Protein AF-A0AAF0TRK1-F1 (afdb_monomer_lite)

InterPro domains:
  IPR015216 SANT associated [PF09133] (110-160)
  IPR053090 Centromere-associated KNL-2 homolog [PTHR35311] (108-159)

Foldseek 3Di:
DVPPPPDPDDDQWDADPNDIDRDPVVVVVVVCVVVVVVPDDPDPDDPPPPPPPPPDDDPVVVVVVVDDDDPVRVVVVLVVDDQPDDDDVVRDTSVVVVVVVVPPVDDDDDDDDDPFADFPDDPDPAWTAHPVGDIGGNDDQDPQVVCVVVPHDPVVSVVD

Organism: Solanum verrucosum (NCBI:txid315347)

Radius of gyration: 29.16 Å; chains: 1; bounding box: 56×62×66 Å

pLDDT: mean 71.81, std 15.65, range [33.78, 93.31]

Sequence (160 aa):
MANSHRRSNCIDKLRIRDVLIEDKGLIKEGILDYYQKLFQEEKTWRPTTVFEGLSTISAIEKEELELPFNEQEVSEALKSYAPNKAQGPDGFTMAFLPFSTKDCYSMRPDGRVFHSTTIAKRRDTTTLVTVDGITILLSGFINRCRTLQNGFSSEVLKFF

Structure (mmCIF, N/CA/C/O backbone):
data_AF-A0AAF0TRK1-F1
#
_entry.id   AF-A0AAF0TRK1-F1
#
loop_
_atom_site.group_PDB
_atom_site.id
_atom_site.type_symbol
_atom_site.label_atom_id
_atom_site.label_alt_id
_atom_site.label_comp_id
_atom_site.label_asym_id
_atom_site.label_entity_id
_atom_site.label_seq_id
_atom_site.pdbx_PDB_ins_code
_atom_site.Cartn_x
_atom_site.Cartn_y
_atom_site.Cartn_z
_atom_site.occupancy
_atom_site.B_iso_or_equiv
_atom_site.auth_seq_id
_atom_site.auth_comp_id
_atom_site.auth_asym_id
_atom_site.auth_atom_id
_atom_site.pdbx_PDB_model_num
ATOM 1 N N . MET A 1 1 ? 11.569 -23.074 5.904 1.00 41.28 1 MET A N 1
ATOM 2 C CA . MET A 1 1 ? 11.838 -21.654 5.576 1.00 41.28 1 MET A CA 1
ATOM 3 C C . MET A 1 1 ? 10.928 -21.245 4.430 1.00 41.28 1 MET A C 1
ATOM 5 O O . MET A 1 1 ? 11.200 -21.609 3.297 1.00 41.28 1 MET A O 1
ATOM 9 N N . ALA A 1 2 ? 9.838 -20.533 4.718 1.00 33.78 2 ALA A N 1
ATOM 10 C CA . ALA A 1 2 ? 8.812 -20.192 3.723 1.00 33.78 2 ALA A CA 1
ATOM 11 C C . ALA A 1 2 ? 9.229 -19.088 2.723 1.00 33.78 2 ALA A C 1
ATOM 13 O O . ALA A 1 2 ? 8.485 -18.794 1.799 1.00 33.78 2 ALA A O 1
ATOM 14 N N . ASN A 1 3 ? 10.416 -18.487 2.880 1.00 43.97 3 ASN A N 1
ATOM 15 C CA . ASN A 1 3 ? 10.859 -17.335 2.081 1.00 43.97 3 ASN A CA 1
ATOM 16 C C . ASN A 1 3 ? 12.200 -17.566 1.348 1.00 43.97 3 ASN A C 1
ATOM 18 O O . ASN A 1 3 ? 12.854 -16.614 0.940 1.00 43.97 3 ASN A O 1
ATOM 22 N N . SER A 1 4 ? 12.648 -18.823 1.205 1.00 44.62 4 SER A N 1
ATOM 23 C CA . SER A 1 4 ? 13.936 -19.138 0.552 1.00 44.62 4 SER A CA 1
ATOM 24 C C . SER A 1 4 ? 13.861 -19.151 -0.979 1.00 44.62 4 SER A C 1
ATOM 26 O O . SER A 1 4 ? 14.892 -19.103 -1.639 1.00 44.62 4 SER A O 1
ATOM 28 N N . HIS A 1 5 ? 12.655 -19.220 -1.545 1.00 52.56 5 HIS A N 1
ATOM 29 C CA . HIS A 1 5 ? 12.420 -19.305 -2.987 1.00 52.56 5 HIS A CA 1
ATOM 30 C C . HIS A 1 5 ? 11.923 -17.966 -3.546 1.00 52.56 5 HIS A C 1
ATOM 32 O O . HIS A 1 5 ? 10.925 -17.891 -4.260 1.00 52.56 5 HIS A O 1
ATOM 38 N N . ARG A 1 6 ? 12.607 -16.868 -3.208 1.00 60.38 6 ARG A N 1
ATOM 39 C CA . ARG A 1 6 ? 12.337 -15.589 -3.870 1.00 60.38 6 ARG A CA 1
ATOM 40 C C . ARG A 1 6 ? 12.841 -15.679 -5.306 1.00 60.38 6 ARG A C 1
ATOM 42 O O . ARG A 1 6 ? 14.044 -15.702 -5.546 1.00 60.38 6 ARG A O 1
ATOM 49 N N . ARG A 1 7 ? 11.912 -15.764 -6.261 1.00 63.84 7 ARG A N 1
ATOM 50 C CA . ARG A 1 7 ? 12.214 -15.578 -7.683 1.00 63.84 7 ARG A CA 1
ATOM 51 C C . ARG A 1 7 ? 12.735 -14.151 -7.849 1.00 63.84 7 ARG A C 1
ATOM 53 O O . ARG A 1 7 ? 11.989 -13.194 -7.659 1.00 63.84 7 ARG A O 1
ATOM 60 N N . SER A 1 8 ? 14.029 -14.016 -8.125 1.00 62.34 8 SER A N 1
ATOM 61 C CA . SER A 1 8 ? 14.611 -12.746 -8.546 1.00 62.34 8 SER A CA 1
ATOM 62 C C . SER A 1 8 ? 14.161 -12.504 -9.981 1.00 62.34 8 SER A C 1
ATOM 64 O O . SER A 1 8 ? 14.659 -13.154 -10.895 1.00 62.34 8 SER A O 1
ATOM 66 N N . ASN A 1 9 ? 13.189 -11.616 -10.177 1.00 68.69 9 ASN A N 1
ATOM 67 C CA . ASN A 1 9 ? 12.750 -11.232 -11.512 1.00 68.69 9 ASN A CA 1
ATOM 68 C C . ASN A 1 9 ? 13.724 -10.173 -12.042 1.00 68.69 9 ASN A C 1
ATOM 70 O O . ASN A 1 9 ? 13.636 -9.006 -11.663 1.00 68.69 9 ASN A O 1
ATOM 74 N N . CYS A 1 10 ? 14.679 -10.588 -12.875 1.00 72.25 10 CYS A N 1
ATOM 75 C CA . CYS A 1 10 ? 15.508 -9.685 -13.668 1.00 72.25 10 CYS A CA 1
ATOM 76 C C . CYS A 1 10 ? 14.968 -9.610 -15.099 1.00 72.25 10 CYS A C 1
ATOM 78 O O . CYS A 1 10 ? 14.538 -10.611 -15.670 1.00 72.25 10 CYS A O 1
ATOM 80 N N . ILE A 1 11 ? 14.958 -8.403 -15.662 1.00 81.44 11 ILE A N 1
ATOM 81 C CA . ILE A 1 11 ? 14.630 -8.174 -17.069 1.00 81.44 11 ILE A CA 1
ATOM 82 C C . ILE A 1 11 ? 15.962 -8.001 -17.788 1.00 81.44 11 ILE A C 1
ATOM 84 O O . ILE A 1 11 ? 16.595 -6.954 -17.666 1.00 81.44 11 ILE A O 1
ATOM 88 N N . ASP A 1 12 ? 16.400 -9.045 -18.487 1.00 81.50 12 ASP A N 1
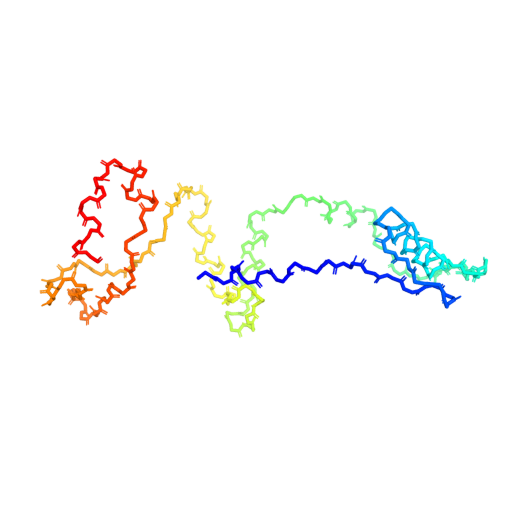ATOM 89 C CA . ASP A 1 12 ? 17.696 -9.039 -19.176 1.00 81.50 12 ASP A CA 1
ATOM 90 C C . ASP A 1 12 ? 17.620 -8.370 -20.551 1.00 81.50 12 ASP A C 1
ATOM 92 O O . ASP A 1 12 ? 18.606 -7.813 -21.022 1.00 81.50 12 ASP A O 1
ATOM 96 N N . LYS A 1 13 ? 16.449 -8.419 -21.200 1.00 86.31 13 LYS A N 1
ATOM 97 C CA . LYS A 1 13 ? 16.210 -7.813 -22.513 1.00 86.31 13 LYS A CA 1
ATOM 98 C C . LYS A 1 13 ? 14.810 -7.220 -22.576 1.00 86.31 13 LYS A C 1
ATOM 100 O O . LYS A 1 13 ? 13.857 -7.826 -22.084 1.00 86.31 13 LYS A O 1
ATOM 105 N N . LEU A 1 14 ? 14.677 -6.066 -23.217 1.00 86.81 14 LEU A N 1
ATOM 106 C CA . LEU A 1 14 ? 13.408 -5.376 -23.422 1.00 86.81 14 LEU A CA 1
ATOM 107 C C . LEU A 1 14 ? 13.257 -5.014 -24.899 1.00 86.81 14 LEU A C 1
ATOM 109 O O . LEU A 1 14 ? 14.175 -4.469 -25.503 1.00 86.81 14 LEU A O 1
ATOM 113 N N . ARG A 1 15 ? 12.099 -5.309 -25.493 1.00 87.38 15 ARG A N 1
ATOM 114 C CA . ARG A 1 15 ? 11.800 -4.938 -26.881 1.00 87.38 15 ARG A CA 1
ATOM 115 C C . ARG A 1 15 ? 10.925 -3.689 -26.905 1.00 87.38 15 ARG A C 1
ATOM 117 O O . ARG A 1 15 ? 9.812 -3.722 -26.387 1.00 87.38 15 ARG A O 1
ATOM 124 N N . ILE A 1 16 ? 11.398 -2.623 -27.545 1.00 83.31 16 ILE A N 1
ATOM 125 C CA . ILE A 1 16 ? 10.661 -1.364 -27.723 1.00 83.31 16 ILE A CA 1
ATOM 126 C C . ILE A 1 16 ? 10.576 -1.070 -29.223 1.00 83.31 16 ILE A C 1
ATOM 128 O O . ILE A 1 16 ? 11.608 -0.912 -29.865 1.00 83.31 16 ILE A O 1
ATOM 132 N N . ARG A 1 17 ? 9.356 -1.002 -29.785 1.00 76.88 17 ARG A N 1
ATOM 133 C CA . ARG A 1 17 ? 9.093 -0.644 -31.203 1.00 76.88 17 ARG A CA 1
ATOM 134 C C . ARG A 1 17 ? 10.039 -1.349 -32.196 1.00 76.88 17 ARG A C 1
ATOM 136 O O . ARG A 1 17 ? 10.666 -0.707 -33.027 1.00 76.88 17 ARG A O 1
ATOM 143 N N . ASP A 1 18 ? 10.164 -2.668 -32.042 1.00 81.62 18 ASP A N 1
ATOM 144 C CA . ASP A 1 18 ? 10.994 -3.576 -32.858 1.00 81.62 18 ASP A CA 1
ATOM 145 C C . ASP A 1 18 ? 12.510 -3.561 -32.635 1.00 81.62 18 ASP A C 1
ATOM 147 O O . ASP A 1 18 ? 13.214 -4.388 -33.212 1.00 81.62 18 ASP A O 1
ATOM 151 N N . VAL A 1 19 ? 13.011 -2.743 -31.710 1.00 86.50 19 VAL A N 1
ATOM 152 C CA . VAL A 1 19 ? 14.417 -2.769 -31.289 1.00 86.50 19 VAL A CA 1
ATOM 153 C C . VAL A 1 19 ? 14.561 -3.579 -30.002 1.00 86.50 19 VAL A C 1
ATOM 155 O O . VAL A 1 19 ? 13.818 -3.373 -29.039 1.00 86.50 19 VAL A O 1
ATOM 158 N N . LEU A 1 20 ? 15.513 -4.516 -29.984 1.00 88.38 20 LEU A N 1
ATOM 159 C CA . LEU A 1 20 ? 15.879 -5.282 -28.794 1.00 88.38 20 LEU A CA 1
ATOM 160 C C . LEU A 1 20 ? 16.966 -4.534 -28.019 1.00 88.38 20 LEU A C 1
ATOM 162 O O . LEU A 1 20 ? 18.042 -4.271 -28.550 1.00 88.38 20 LEU A O 1
ATOM 166 N N . ILE A 1 21 ? 16.678 -4.209 -26.765 1.00 88.06 21 ILE A N 1
ATOM 167 C CA . ILE A 1 21 ? 17.572 -3.490 -25.864 1.00 88.06 21 ILE A CA 1
ATOM 168 C C . ILE A 1 21 ? 18.045 -4.463 -24.788 1.00 88.06 21 ILE A C 1
ATOM 170 O O . ILE A 1 21 ? 17.230 -5.073 -24.096 1.00 88.06 21 ILE A O 1
ATOM 174 N N . GLU A 1 22 ? 19.361 -4.596 -24.650 1.00 88.56 22 GLU A N 1
ATOM 175 C CA . GLU A 1 22 ? 20.012 -5.431 -23.626 1.00 88.56 22 GLU A CA 1
ATOM 176 C C . GLU A 1 22 ? 20.730 -4.583 -22.562 1.00 88.56 22 GLU A C 1
ATOM 178 O O . GLU A 1 22 ? 21.090 -5.074 -21.493 1.00 88.56 22 GLU A O 1
ATOM 183 N N . ASP A 1 23 ? 20.925 -3.288 -22.833 1.00 88.12 23 ASP A N 1
ATOM 184 C CA . ASP A 1 23 ? 21.539 -2.366 -21.885 1.00 88.12 23 ASP A CA 1
ATOM 185 C C . ASP A 1 23 ? 20.592 -2.070 -20.714 1.00 88.12 23 ASP A C 1
ATOM 187 O O . ASP A 1 23 ? 19.472 -1.586 -20.892 1.00 88.12 23 ASP A O 1
ATOM 191 N N . LYS A 1 24 ? 21.056 -2.333 -19.488 1.00 86.69 24 LYS A N 1
ATOM 192 C CA . LYS A 1 24 ? 20.248 -2.180 -18.268 1.00 86.69 24 LYS A CA 1
ATOM 193 C C . LYS A 1 24 ? 19.829 -0.733 -17.997 1.00 86.69 24 LYS A C 1
ATOM 195 O O . LYS A 1 24 ? 18.775 -0.522 -17.395 1.00 86.69 24 LYS A O 1
ATOM 200 N N . GLY A 1 25 ? 20.636 0.247 -18.407 1.00 87.75 25 GLY A N 1
ATOM 201 C CA . GLY A 1 25 ? 20.311 1.667 -18.280 1.00 87.75 25 GLY A CA 1
ATOM 202 C C . GLY A 1 25 ? 19.138 2.038 -19.180 1.00 87.75 25 GLY A C 1
ATOM 203 O O . GLY A 1 25 ? 18.138 2.569 -18.697 1.00 87.75 25 GLY A O 1
ATOM 204 N N . LEU A 1 26 ? 19.214 1.641 -20.449 1.00 87.31 26 LEU A N 1
ATOM 205 C CA . LEU A 1 26 ? 18.156 1.866 -21.436 1.00 87.31 26 LEU A CA 1
ATOM 206 C C . LEU A 1 26 ? 16.876 1.073 -21.126 1.00 87.31 26 LEU A C 1
ATOM 208 O O . LEU A 1 26 ? 15.777 1.585 -21.328 1.00 87.31 26 LEU A O 1
ATOM 212 N N . ILE A 1 27 ? 16.985 -0.147 -20.582 1.00 88.62 27 ILE A N 1
ATOM 213 C CA . ILE A 1 27 ? 15.824 -0.920 -20.098 1.00 88.62 27 ILE A CA 1
ATOM 214 C C . ILE A 1 27 ? 15.100 -0.146 -18.992 1.00 88.62 27 ILE A C 1
ATOM 216 O O . ILE A 1 27 ? 13.876 -0.019 -19.023 1.00 88.62 27 ILE A O 1
ATOM 220 N N . LYS A 1 28 ? 15.845 0.391 -18.018 1.00 90.25 28 LYS A N 1
ATOM 221 C CA . LYS A 1 28 ? 15.266 1.179 -16.925 1.00 90.25 28 LYS A CA 1
ATOM 222 C C . LYS A 1 28 ? 14.577 2.435 -17.456 1.00 90.25 28 LYS A C 1
ATOM 224 O O . LYS A 1 28 ? 13.456 2.718 -17.042 1.00 90.25 28 LYS A O 1
ATOM 229 N N . GLU A 1 29 ? 15.234 3.169 -18.348 1.00 91.81 29 GLU A N 1
ATOM 230 C CA . GLU A 1 29 ? 14.687 4.389 -18.946 1.00 91.81 29 GLU A CA 1
ATOM 231 C C . GLU A 1 29 ? 13.415 4.105 -19.752 1.00 91.81 29 GLU A C 1
ATOM 233 O O . GLU A 1 29 ? 12.397 4.751 -19.525 1.00 91.81 29 GLU A O 1
ATOM 238 N N . GLY A 1 30 ? 13.422 3.073 -20.600 1.00 88.94 30 GLY A N 1
ATOM 239 C CA . GLY A 1 30 ? 12.253 2.689 -21.391 1.00 88.94 30 GLY A CA 1
ATOM 240 C C . GLY A 1 30 ? 11.060 2.237 -20.544 1.00 88.94 30 GLY A C 1
ATOM 241 O O . GLY A 1 30 ? 9.918 2.562 -20.863 1.00 88.94 30 GLY A O 1
ATOM 242 N N . ILE A 1 31 ? 11.307 1.525 -19.437 1.00 90.81 31 ILE A N 1
ATOM 243 C CA . ILE A 1 31 ? 10.254 1.163 -18.474 1.00 90.81 31 ILE A CA 1
ATOM 244 C C . ILE A 1 31 ? 9.689 2.420 -17.808 1.00 90.81 31 ILE A C 1
ATOM 246 O O . ILE A 1 31 ? 8.471 2.561 -17.701 1.00 90.81 31 ILE A O 1
ATOM 250 N N . LEU A 1 32 ? 10.560 3.325 -17.356 1.00 92.69 32 LEU A N 1
ATOM 251 C CA . LEU A 1 32 ? 10.138 4.556 -16.693 1.00 92.69 32 LEU A CA 1
ATOM 252 C C . LEU A 1 32 ? 9.312 5.439 -17.625 1.00 92.69 32 LEU A C 1
ATOM 254 O O . LEU A 1 32 ? 8.222 5.829 -17.228 1.00 92.69 32 LEU A O 1
ATOM 258 N N . ASP A 1 33 ? 9.778 5.693 -18.846 1.00 92.12 33 ASP A N 1
ATOM 259 C CA . ASP A 1 33 ? 9.056 6.491 -19.842 1.00 92.12 33 ASP A CA 1
ATOM 260 C C . ASP A 1 33 ? 7.671 5.897 -20.143 1.00 92.12 33 ASP A C 1
ATOM 262 O O . ASP A 1 33 ? 6.655 6.593 -20.082 1.00 92.12 33 ASP A O 1
ATOM 266 N N . TYR A 1 34 ? 7.602 4.578 -20.363 1.00 90.50 34 TYR A N 1
ATOM 267 C CA . TYR A 1 34 ? 6.339 3.894 -20.631 1.00 90.50 34 TYR A CA 1
ATOM 268 C C . TYR A 1 34 ? 5.333 4.060 -19.489 1.00 90.50 34 TYR A C 1
ATOM 270 O O . TYR A 1 34 ? 4.190 4.454 -19.724 1.00 90.50 34 TYR A O 1
ATOM 278 N N . TYR A 1 35 ? 5.743 3.772 -18.250 1.00 92.50 35 TYR A N 1
ATOM 279 C CA . TYR A 1 35 ? 4.838 3.866 -17.105 1.00 92.50 35 TYR A CA 1
ATOM 280 C C . TYR A 1 35 ? 4.527 5.311 -16.725 1.00 92.50 35 TYR A C 1
ATOM 282 O O . TYR A 1 35 ? 3.399 5.593 -16.332 1.00 92.50 35 TYR A O 1
ATOM 290 N N . GLN A 1 36 ? 5.475 6.236 -16.881 1.00 93.31 36 GLN A N 1
ATOM 291 C CA . GLN A 1 36 ? 5.206 7.662 -16.719 1.00 93.31 36 GLN A CA 1
ATOM 292 C C . GLN A 1 36 ? 4.118 8.104 -17.684 1.00 93.31 36 GLN A C 1
ATOM 294 O O . GLN A 1 36 ? 3.148 8.707 -17.246 1.00 93.31 36 GLN A O 1
ATOM 299 N N . LYS A 1 37 ? 4.214 7.739 -18.963 1.00 90.25 37 LYS A N 1
ATOM 300 C CA . LYS A 1 37 ? 3.173 8.047 -19.940 1.00 90.25 37 LYS A CA 1
ATOM 301 C C . LYS A 1 37 ? 1.846 7.344 -19.633 1.00 90.25 37 LYS A C 1
ATOM 303 O O . LYS A 1 37 ? 0.795 7.944 -19.812 1.00 90.25 37 LYS A O 1
ATOM 308 N N . LEU A 1 38 ? 1.882 6.091 -19.177 1.00 91.25 38 LEU A N 1
ATOM 309 C CA . LEU A 1 38 ? 0.680 5.316 -18.844 1.00 91.25 38 LEU A CA 1
ATOM 310 C C . LEU A 1 38 ? -0.096 5.916 -17.665 1.00 91.25 38 LEU A C 1
ATOM 312 O O . LEU A 1 38 ? -1.324 5.909 -17.669 1.00 91.25 38 LEU A O 1
ATOM 316 N N . PHE A 1 39 ? 0.622 6.395 -16.647 1.00 89.38 39 PHE A N 1
ATOM 317 C CA . PHE A 1 39 ? 0.031 6.994 -15.450 1.00 89.38 39 PHE A CA 1
ATOM 318 C C . PHE A 1 39 ? -0.119 8.514 -15.541 1.00 89.38 39 PHE A C 1
ATOM 320 O O . PHE A 1 39 ? -0.742 9.115 -14.666 1.00 89.38 39 PHE A O 1
ATOM 327 N N . GLN A 1 40 ? 0.423 9.143 -16.583 1.00 87.50 40 GLN A N 1
ATOM 328 C CA . GLN A 1 40 ? 0.094 10.516 -16.922 1.00 87.50 40 GLN A CA 1
ATOM 329 C C . GLN A 1 40 ? -1.341 10.563 -17.423 1.00 87.50 40 GLN A C 1
ATOM 331 O O . GLN A 1 40 ? -1.749 9.855 -18.342 1.00 87.50 40 GLN A O 1
ATOM 336 N N . GLU A 1 41 ? -2.125 11.419 -16.791 1.00 80.81 41 GLU A N 1
ATOM 337 C CA . GLU A 1 41 ? -3.476 11.664 -17.233 1.00 80.81 41 GLU A CA 1
ATOM 338 C C . GLU A 1 41 ? -3.471 12.509 -18.514 1.00 80.81 41 GLU A C 1
ATOM 340 O O . GLU A 1 41 ? -2.975 13.631 -18.527 1.00 80.81 41 GLU A O 1
ATOM 345 N N . GLU A 1 42 ? -4.059 11.983 -19.590 1.00 76.25 42 GLU A N 1
ATOM 346 C CA . GLU A 1 42 ? -4.168 12.688 -20.876 1.00 76.25 42 GLU A CA 1
ATOM 347 C C . GLU A 1 42 ? -5.273 13.763 -20.873 1.00 76.25 42 GLU A C 1
ATOM 349 O O . GLU A 1 42 ? -5.243 14.715 -21.653 1.00 76.25 42 GLU A O 1
ATOM 354 N N . LYS A 1 43 ? -6.271 13.629 -19.991 1.00 76.56 43 LYS A N 1
ATOM 355 C CA . LYS A 1 43 ? -7.423 14.532 -19.932 1.00 76.56 43 LYS A CA 1
ATOM 356 C C . LYS A 1 43 ? -7.163 15.677 -18.959 1.00 76.56 43 LYS A C 1
ATOM 358 O O . LYS A 1 43 ? -7.033 15.476 -17.761 1.00 76.56 43 LYS A O 1
ATOM 363 N N . THR A 1 44 ? -7.196 16.901 -19.473 1.00 67.00 44 THR A N 1
ATOM 364 C CA . THR A 1 44 ? -7.192 18.128 -18.657 1.00 67.00 44 THR A CA 1
ATOM 365 C C . THR A 1 44 ? -8.520 18.357 -17.933 1.00 67.00 44 THR A C 1
ATOM 367 O O . THR A 1 44 ? -8.580 19.116 -16.968 1.00 67.00 44 THR A O 1
ATOM 370 N N . TRP A 1 45 ? -9.595 17.704 -18.389 1.00 67.50 45 TRP A N 1
ATOM 371 C CA . TRP A 1 45 ? -10.919 17.812 -17.791 1.00 67.50 45 TRP A CA 1
ATOM 372 C C . TRP A 1 45 ? -11.125 16.751 -16.709 1.00 67.50 45 TRP A C 1
ATOM 374 O O . TRP A 1 45 ? -11.570 15.630 -16.972 1.00 67.50 45 TRP A O 1
ATOM 384 N N . ARG A 1 46 ? -10.853 17.144 -15.467 1.00 69.81 46 ARG A N 1
ATOM 385 C CA . ARG A 1 46 ? -11.469 16.542 -14.287 1.00 69.81 46 ARG A CA 1
ATOM 386 C C . ARG A 1 46 ? -12.733 17.351 -13.987 1.00 69.81 46 ARG A C 1
ATOM 388 O O . ARG A 1 46 ? -12.617 18.565 -13.8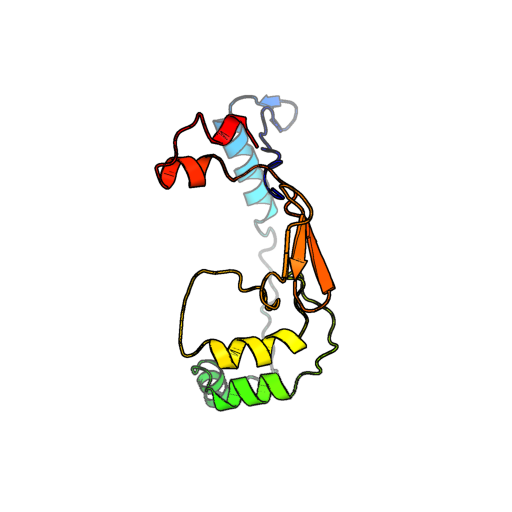33 1.00 69.81 46 ARG A O 1
ATOM 395 N N . PRO A 1 47 ? -13.929 16.743 -13.893 1.00 70.88 47 PRO A N 1
ATOM 396 C CA . PRO A 1 47 ? -15.044 17.424 -13.255 1.00 70.88 47 PRO A CA 1
ATOM 397 C C . PRO A 1 47 ? -14.565 17.840 -11.866 1.00 70.88 47 PRO A C 1
ATOM 399 O O . PRO A 1 47 ? -14.164 16.977 -11.084 1.00 70.88 47 PRO A O 1
ATOM 402 N N . THR A 1 48 ? -14.542 19.139 -11.572 1.00 66.62 48 THR A N 1
ATOM 403 C CA . THR A 1 48 ? -14.332 19.599 -10.202 1.00 66.62 48 THR A CA 1
ATOM 404 C C . THR A 1 48 ? -15.481 19.020 -9.401 1.00 66.62 48 THR A C 1
ATOM 406 O O . THR A 1 48 ? -16.622 19.457 -9.545 1.00 66.62 48 THR A O 1
ATOM 409 N N . THR A 1 49 ? -15.214 17.975 -8.625 1.00 60.59 49 THR A N 1
ATOM 410 C CA . THR A 1 49 ? -16.227 17.354 -7.783 1.00 60.59 49 THR A CA 1
ATOM 411 C C . THR A 1 49 ? -16.474 18.276 -6.598 1.00 60.59 49 THR A C 1
ATOM 413 O O . THR A 1 49 ? -15.951 18.067 -5.505 1.00 60.59 49 THR A O 1
ATOM 416 N N . VAL A 1 50 ? -17.232 19.346 -6.833 1.00 63.72 50 VAL A N 1
ATOM 417 C CA . VAL A 1 50 ? -17.870 20.103 -5.764 1.00 63.72 50 VAL A CA 1
ATOM 418 C C . VAL A 1 50 ? -19.049 19.248 -5.333 1.00 63.72 50 VAL A C 1
ATOM 420 O O . VAL A 1 50 ? -20.119 19.271 -5.936 1.00 63.72 50 VAL A O 1
ATOM 423 N N . PHE A 1 51 ? -18.814 18.389 -4.351 1.00 66.12 51 PHE A N 1
ATOM 424 C CA . PHE A 1 51 ? -19.890 17.632 -3.745 1.00 66.12 51 PHE A CA 1
ATOM 425 C C . PHE A 1 51 ? -20.633 18.552 -2.767 1.00 66.12 51 PHE A C 1
ATOM 427 O O . PHE A 1 51 ? -20.343 18.583 -1.572 1.00 66.12 51 PHE A O 1
ATOM 434 N N . GLU A 1 52 ? -21.554 19.360 -3.289 1.00 70.88 52 GLU A N 1
ATOM 435 C CA . GLU A 1 52 ? -22.442 20.171 -2.456 1.00 70.88 52 GLU A CA 1
ATOM 436 C C . GLU A 1 52 ? -23.425 19.259 -1.709 1.00 70.88 52 GLU A C 1
ATOM 438 O O . GLU A 1 52 ? -24.021 18.353 -2.291 1.00 70.88 52 GLU A O 1
ATOM 443 N N . GLY A 1 53 ? -23.583 19.480 -0.402 1.00 73.38 53 GLY A N 1
ATOM 444 C CA . GLY A 1 53 ? -24.544 18.739 0.421 1.00 73.38 53 GLY A CA 1
ATOM 445 C C . GLY A 1 53 ? -24.062 17.388 0.958 1.00 73.38 53 GLY A C 1
ATOM 446 O O . GLY A 1 53 ? -24.877 16.640 1.496 1.00 73.38 53 GLY A O 1
ATOM 447 N N . LEU A 1 54 ? -22.766 17.062 0.870 1.00 74.50 54 LEU A N 1
ATOM 448 C CA . LEU A 1 54 ? -22.240 15.951 1.664 1.00 74.50 54 LEU A CA 1
ATOM 449 C C . LEU A 1 54 ? -22.235 16.328 3.142 1.00 74.50 54 LEU A C 1
ATOM 451 O O . LEU A 1 54 ? -21.727 17.381 3.532 1.00 74.50 54 LEU A O 1
ATOM 455 N N . SER A 1 55 ? -22.754 15.423 3.968 1.00 79.31 55 SER A N 1
ATOM 456 C CA . SER A 1 55 ? -22.521 15.445 5.405 1.00 79.31 55 SER A CA 1
ATOM 457 C C . SER A 1 55 ? -21.012 15.413 5.641 1.00 79.31 55 SER A C 1
ATOM 459 O O . SER A 1 55 ? -20.358 14.395 5.414 1.00 79.31 55 SER A O 1
ATOM 461 N N . THR A 1 56 ? -20.459 16.556 6.027 1.00 80.56 56 THR A N 1
ATOM 462 C CA . THR A 1 56 ? -19.053 16.683 6.399 1.00 80.56 56 THR A CA 1
ATOM 463 C C . THR A 1 56 ? -18.974 16.506 7.904 1.00 80.56 56 THR A C 1
ATOM 465 O O . THR A 1 56 ? -19.814 17.051 8.621 1.00 80.56 56 THR A O 1
ATOM 468 N N . ILE A 1 57 ? -17.991 15.741 8.374 1.00 88.81 57 ILE A N 1
ATOM 469 C CA . ILE A 1 57 ? -17.708 15.641 9.807 1.00 88.81 57 ILE A CA 1
ATOM 470 C C . ILE A 1 57 ? -17.467 17.042 10.374 1.00 88.81 57 ILE A C 1
ATOM 472 O O . ILE A 1 57 ? -16.843 17.893 9.731 1.00 88.81 57 ILE A O 1
ATOM 476 N N . SER A 1 58 ? -17.995 17.301 11.562 1.00 90.31 58 SER A N 1
ATOM 477 C CA . SER A 1 58 ? -17.748 18.558 12.253 1.00 90.31 58 SER A CA 1
ATOM 478 C C . SER A 1 58 ? -16.260 18.704 12.589 1.00 90.31 58 SER A C 1
ATOM 480 O O . SER A 1 58 ? -15.511 17.727 12.660 1.00 90.31 58 SER A O 1
ATOM 482 N N . ALA A 1 59 ? -15.813 19.942 12.813 1.00 87.69 59 ALA A N 1
ATOM 483 C CA . ALA A 1 59 ? -14.433 20.197 13.227 1.00 87.69 59 ALA A CA 1
ATOM 484 C C . ALA A 1 59 ? -14.071 19.453 14.528 1.00 87.69 59 ALA A C 1
ATOM 486 O O . ALA A 1 59 ? -12.932 19.030 14.681 1.00 87.69 59 ALA A O 1
ATOM 487 N N . ILE A 1 60 ? -15.057 19.258 15.411 1.00 90.38 60 ILE A N 1
ATOM 488 C CA . ILE A 1 60 ? -14.908 18.553 16.687 1.00 90.38 60 ILE A CA 1
ATOM 489 C C . ILE A 1 60 ? -14.743 17.051 16.449 1.00 90.38 60 ILE A C 1
ATOM 491 O O . ILE A 1 60 ? -13.764 16.479 16.901 1.00 90.38 60 ILE A O 1
ATOM 495 N N . GLU A 1 61 ? -15.630 16.422 15.672 1.00 90.50 61 GLU A N 1
ATOM 496 C CA . GLU A 1 61 ? -15.507 14.991 15.340 1.00 90.50 61 GLU A CA 1
ATOM 497 C C . GLU A 1 61 ? -14.190 14.690 14.621 1.00 90.50 61 GLU A C 1
ATOM 499 O O . GLU A 1 61 ? -13.581 13.644 14.830 1.00 90.50 61 GLU A O 1
ATOM 504 N N . LYS A 1 62 ? -13.722 15.617 13.777 1.00 90.38 62 LYS A N 1
ATOM 505 C CA . LYS A 1 62 ? -12.409 15.501 13.146 1.00 90.38 62 LYS A CA 1
ATOM 506 C C . LYS A 1 62 ? -11.289 15.474 14.188 1.00 90.38 62 LYS A C 1
ATOM 508 O O . LYS A 1 62 ? -10.410 14.625 14.090 1.00 90.38 62 LYS A O 1
ATOM 513 N N . GLU A 1 63 ? -11.310 16.401 15.142 1.00 91.25 63 GLU A N 1
ATOM 514 C CA . GLU A 1 63 ? -10.312 16.458 16.212 1.00 91.25 63 GLU A CA 1
ATOM 515 C C . GLU A 1 63 ? -10.370 15.195 17.083 1.00 91.25 63 GLU A C 1
ATOM 517 O O . GLU A 1 63 ? -9.332 14.604 17.363 1.00 91.25 63 GLU A O 1
ATOM 522 N N . GLU A 1 64 ? -11.570 14.711 17.416 1.00 91.44 64 GLU A N 1
ATOM 523 C CA . GLU A 1 64 ? -11.771 13.479 18.188 1.00 91.44 64 GLU A CA 1
ATOM 524 C C . GLU A 1 64 ? -11.215 12.232 17.485 1.00 91.44 64 GLU A C 1
ATOM 526 O O . GLU A 1 64 ? -10.600 11.390 18.135 1.00 91.44 64 GLU A O 1
ATOM 531 N N . LEU A 1 65 ? -11.365 12.122 16.160 1.00 87.75 65 LEU A N 1
ATOM 532 C CA . LEU A 1 65 ? -10.815 11.009 15.374 1.00 87.75 65 LEU A CA 1
ATOM 533 C C . LEU A 1 65 ? -9.279 11.005 15.306 1.00 87.75 65 LEU A C 1
ATOM 535 O O . LEU A 1 65 ? -8.685 9.968 15.004 1.00 87.75 65 LEU A O 1
ATOM 539 N N . GLU A 1 66 ? -8.636 12.152 15.538 1.00 91.31 66 GLU A N 1
ATOM 540 C CA . GLU A 1 66 ? -7.175 12.299 15.532 1.00 91.31 66 GLU A CA 1
ATOM 541 C C . GLU A 1 66 ? -6.551 12.076 16.928 1.00 91.31 66 GLU A C 1
ATOM 543 O O . GLU A 1 66 ? -5.324 11.982 17.045 1.00 91.31 66 GLU A O 1
ATOM 548 N N . LEU A 1 67 ? -7.364 11.955 17.987 1.00 90.12 67 LEU A N 1
ATOM 549 C CA . LEU A 1 67 ? -6.884 11.713 19.349 1.00 90.12 67 LEU A CA 1
ATOM 550 C C . LEU A 1 67 ? -6.344 10.282 19.539 1.00 90.12 67 LEU A C 1
ATOM 552 O O . LEU A 1 67 ? -6.797 9.333 18.895 1.00 90.12 67 LEU A O 1
ATOM 556 N N . PRO A 1 68 ? -5.374 10.086 20.453 1.00 89.56 68 PRO A N 1
ATOM 557 C CA . PRO A 1 68 ? -4.925 8.750 20.820 1.00 89.56 68 PRO A CA 1
ATOM 558 C C . PRO A 1 68 ? -6.035 7.974 21.542 1.00 89.56 68 PRO A C 1
ATOM 560 O O . PRO A 1 68 ? -6.698 8.503 22.434 1.00 89.56 68 PRO A O 1
ATOM 563 N N . PHE A 1 69 ? -6.174 6.692 21.202 1.00 87.62 69 PHE A N 1
ATOM 564 C CA . PHE A 1 69 ? -7.146 5.794 21.826 1.00 87.62 69 PHE A CA 1
ATOM 565 C C . PHE A 1 69 ? -6.900 5.617 23.326 1.00 87.62 69 PHE A C 1
ATOM 567 O O . PHE A 1 69 ? -5.759 5.452 23.771 1.00 87.62 69 PHE A O 1
ATOM 574 N N . ASN A 1 70 ? -7.985 5.557 24.099 1.00 88.00 70 ASN A N 1
ATOM 575 C CA . ASN A 1 70 ? -7.918 5.200 25.513 1.00 88.00 70 ASN A CA 1
ATOM 576 C C . ASN A 1 70 ? -7.929 3.670 25.700 1.00 88.00 70 ASN A C 1
ATOM 578 O O . ASN A 1 70 ? -8.563 2.937 24.944 1.00 88.00 70 ASN A O 1
ATOM 582 N N . GLU A 1 71 ? -7.298 3.164 26.760 1.00 86.44 71 GLU A N 1
ATOM 583 C CA . GLU A 1 71 ? -7.276 1.724 27.061 1.00 86.44 71 GLU A CA 1
ATOM 584 C C . GLU A 1 71 ? -8.682 1.146 27.241 1.00 86.44 71 GLU A C 1
ATOM 586 O O . GLU A 1 71 ? -8.966 0.031 26.795 1.00 86.44 71 GLU A O 1
ATOM 591 N N . GLN A 1 72 ? -9.576 1.916 27.867 1.00 85.31 72 GLN A N 1
ATOM 592 C CA . GLN A 1 72 ? -10.962 1.505 28.070 1.00 85.31 72 GLN A CA 1
ATOM 593 C C . GLN A 1 72 ? -11.701 1.352 26.736 1.00 85.31 72 GLN A C 1
ATOM 595 O O . GLN A 1 72 ? -12.375 0.346 26.529 1.00 85.31 72 GLN A O 1
ATOM 600 N N . GLU A 1 73 ? -11.515 2.299 25.819 1.00 86.25 73 GLU A N 1
ATOM 601 C CA . GLU A 1 73 ? -12.109 2.279 24.481 1.00 86.25 73 GLU A CA 1
ATOM 602 C C . GLU A 1 73 ? -11.628 1.059 23.686 1.00 86.25 73 GLU A C 1
ATOM 604 O O . GLU A 1 73 ? -12.432 0.297 23.150 1.00 86.25 73 GLU A O 1
ATOM 609 N N . VAL A 1 74 ? -10.315 0.803 23.692 1.00 86.38 74 VAL A N 1
ATOM 610 C CA . VAL A 1 74 ? -9.725 -0.372 23.035 1.00 86.38 74 VAL A CA 1
ATOM 611 C C . VAL A 1 74 ? -10.258 -1.669 23.654 1.00 86.38 74 VAL A C 1
ATOM 613 O O . VAL A 1 74 ? -10.590 -2.616 22.939 1.00 86.38 74 VAL A O 1
ATOM 616 N N . SER A 1 75 ? -10.376 -1.725 24.983 1.00 83.44 75 SER A N 1
ATOM 617 C CA . SER A 1 75 ? -10.899 -2.883 25.718 1.00 83.44 75 SER A CA 1
ATOM 618 C C . SER A 1 75 ? -12.367 -3.164 25.389 1.00 83.44 75 SER A C 1
ATOM 620 O O . SER A 1 75 ? -12.746 -4.316 25.167 1.00 83.44 75 SER A O 1
ATOM 622 N N . GLU A 1 76 ? -13.200 -2.127 25.332 1.00 85.69 76 GLU A N 1
ATOM 623 C CA . GLU A 1 76 ? -14.615 -2.225 24.969 1.00 85.69 76 GLU A CA 1
ATOM 624 C C . GLU A 1 76 ? -14.796 -2.629 23.509 1.00 85.69 76 GLU A C 1
ATOM 626 O O . GLU A 1 76 ? -15.550 -3.565 23.225 1.00 85.69 76 GLU A O 1
ATOM 631 N N . ALA A 1 77 ? -14.037 -2.015 22.600 1.00 85.62 77 ALA A N 1
ATOM 632 C CA . ALA A 1 77 ? -14.019 -2.388 21.196 1.00 85.62 77 ALA A CA 1
ATOM 633 C C . ALA A 1 77 ? -13.668 -3.873 21.044 1.00 85.62 77 ALA A C 1
ATOM 635 O O . ALA A 1 77 ? -14.431 -4.617 20.431 1.00 85.62 77 ALA A O 1
ATOM 636 N N . LEU A 1 78 ? -12.590 -4.347 21.679 1.00 83.50 78 LEU A N 1
ATOM 637 C CA . LEU A 1 78 ? -12.187 -5.758 21.640 1.00 83.50 78 LEU A CA 1
ATOM 638 C C . LEU A 1 78 ? -13.262 -6.705 22.188 1.00 83.50 78 LEU A C 1
ATOM 640 O O . LEU A 1 78 ? -13.494 -7.760 21.598 1.00 83.50 78 LEU A O 1
ATOM 644 N N . LYS A 1 79 ? -13.939 -6.335 23.280 1.00 80.94 79 LYS A N 1
ATOM 645 C CA . LYS A 1 79 ? -15.033 -7.132 23.867 1.00 80.94 79 LYS A CA 1
ATOM 646 C C . LYS A 1 79 ? -16.288 -7.155 22.999 1.00 80.94 79 LYS A C 1
ATOM 648 O O . LYS A 1 79 ? -17.021 -8.139 23.037 1.00 80.94 79 LYS A O 1
ATOM 653 N N . SER A 1 80 ? -16.538 -6.099 22.227 1.00 81.44 80 SER A N 1
ATOM 654 C CA . SER A 1 80 ? -17.686 -6.024 21.317 1.00 81.44 80 SER A CA 1
ATOM 655 C C . SER A 1 80 ? -17.575 -6.992 20.129 1.00 81.44 80 SER A C 1
ATOM 657 O O . SER A 1 80 ? -18.575 -7.309 19.482 1.00 81.44 80 SER A O 1
ATOM 659 N N . TYR A 1 81 ? -16.372 -7.500 19.838 1.00 79.94 81 TYR A N 1
ATOM 660 C CA . TYR A 1 81 ? -16.148 -8.403 18.716 1.00 79.94 81 TYR A CA 1
ATOM 661 C C . TYR A 1 81 ? -16.454 -9.866 19.049 1.00 79.94 81 TYR A C 1
ATOM 663 O O . TYR A 1 81 ? -15.977 -10.430 20.031 1.00 79.94 81 TYR A O 1
ATOM 671 N N . ALA A 1 82 ? -17.192 -10.522 18.148 1.00 79.31 82 ALA A N 1
ATOM 672 C CA . ALA A 1 82 ? -17.460 -11.950 18.247 1.00 79.31 82 ALA A CA 1
ATOM 673 C C . ALA A 1 82 ? -16.169 -12.783 18.051 1.00 79.31 82 ALA A C 1
ATOM 675 O O . ALA A 1 82 ? -15.427 -12.556 17.087 1.00 79.31 82 ALA A O 1
ATOM 676 N N . PRO A 1 83 ? -15.909 -13.787 18.910 1.00 71.81 83 PRO A N 1
ATOM 677 C CA . PRO A 1 83 ? -14.671 -14.569 18.888 1.00 71.81 83 PRO A CA 1
ATOM 678 C C . PRO A 1 83 ? -14.533 -15.483 17.664 1.00 71.81 83 PRO A C 1
ATOM 680 O O . PRO A 1 83 ? -13.443 -15.976 17.406 1.00 71.81 83 PRO A O 1
ATOM 683 N N . ASN A 1 84 ? -15.608 -15.712 16.909 1.00 79.44 84 ASN A N 1
ATOM 684 C CA . ASN A 1 84 ? -15.680 -16.617 15.759 1.00 79.44 84 ASN A CA 1
ATOM 685 C C . ASN A 1 84 ? -15.650 -15.894 14.398 1.00 79.44 84 ASN A C 1
ATOM 687 O O . ASN A 1 84 ? -16.063 -16.471 13.391 1.00 79.44 84 ASN A O 1
ATOM 691 N N . LYS A 1 85 ? -15.191 -14.636 14.347 1.00 81.25 85 LYS A N 1
ATOM 692 C CA . LYS A 1 85 ? -14.937 -13.958 13.067 1.00 81.25 85 LYS A CA 1
ATOM 693 C C . LYS A 1 85 ? -13.868 -14.704 12.260 1.00 81.25 85 LYS A C 1
ATOM 695 O O . LYS A 1 85 ? -12.955 -15.301 12.829 1.00 81.25 85 LYS A O 1
ATOM 700 N N . ALA A 1 86 ? -13.999 -14.654 10.934 1.00 81.75 86 ALA A N 1
ATOM 701 C CA . ALA A 1 86 ? -13.037 -15.248 10.011 1.00 81.75 86 ALA A CA 1
ATOM 702 C C . ALA A 1 86 ? -11.613 -14.730 10.277 1.00 81.75 86 ALA A C 1
ATOM 704 O O . ALA A 1 86 ? -11.428 -13.571 10.653 1.00 81.75 86 ALA A O 1
ATOM 705 N N . GLN A 1 87 ? -10.625 -15.604 10.088 1.00 84.25 87 GLN A N 1
ATOM 706 C CA . GLN A 1 87 ? -9.217 -15.293 10.326 1.00 84.25 87 GLN A CA 1
ATOM 707 C C . GLN A 1 87 ? -8.693 -14.287 9.300 1.00 84.25 87 GLN A C 1
ATOM 709 O O . GLN A 1 87 ? -9.061 -14.335 8.123 1.00 84.25 87 GLN A O 1
ATOM 714 N N . GLY A 1 88 ? -7.821 -13.389 9.756 1.00 81.31 88 GLY A N 1
ATOM 715 C CA . GLY A 1 88 ? -7.077 -12.505 8.872 1.00 81.31 88 GLY A CA 1
ATOM 716 C C . GLY A 1 88 ? -6.003 -13.260 8.077 1.00 81.31 88 GLY A C 1
ATOM 717 O O . GLY A 1 88 ? -5.753 -14.446 8.309 1.00 81.31 88 GLY A O 1
ATOM 718 N N . PRO A 1 89 ? -5.309 -12.583 7.148 1.00 79.94 89 PRO A N 1
ATOM 719 C CA . PRO A 1 89 ? -4.150 -13.146 6.446 1.00 79.94 89 PRO A CA 1
ATOM 720 C C . PRO A 1 89 ? -2.972 -13.478 7.384 1.00 79.94 89 PRO A C 1
ATOM 722 O O . PRO A 1 89 ? -2.031 -14.155 6.975 1.00 79.94 89 PRO A O 1
ATOM 725 N N . ASP A 1 90 ? -3.025 -13.013 8.632 1.00 82.00 90 ASP A N 1
ATOM 726 C CA . ASP A 1 90 ? -2.118 -13.365 9.723 1.00 82.00 90 ASP A CA 1
ATOM 727 C C . ASP A 1 90 ? -2.429 -14.732 10.369 1.00 82.00 90 ASP A C 1
ATOM 729 O O . ASP A 1 90 ? -1.589 -15.266 11.092 1.00 82.00 90 ASP A O 1
ATOM 733 N N . GLY A 1 91 ? -3.598 -15.320 10.090 1.00 82.31 91 GLY A N 1
ATOM 734 C CA . GLY A 1 91 ? -4.026 -16.625 10.599 1.00 82.31 91 GLY A CA 1
ATOM 735 C C . GLY A 1 91 ? -4.540 -16.615 12.042 1.00 82.31 91 GLY A C 1
ATOM 736 O O . GLY A 1 91 ? -4.818 -17.682 12.593 1.00 82.31 91 GLY A O 1
ATOM 737 N N . PHE A 1 92 ? -4.690 -15.444 12.671 1.00 78.69 92 PHE A N 1
ATOM 738 C CA . PHE A 1 92 ? -5.225 -15.341 14.028 1.00 78.69 92 PHE A CA 1
ATOM 739 C C . PHE A 1 92 ? -6.735 -15.100 14.006 1.00 78.69 92 PHE A C 1
ATOM 741 O O . PHE A 1 92 ? -7.290 -14.428 13.138 1.00 78.69 92 PHE A O 1
ATOM 748 N N . THR A 1 93 ? -7.425 -15.692 14.979 1.00 77.06 93 THR A N 1
ATOM 749 C CA . THR A 1 93 ? -8.865 -15.481 15.192 1.00 77.06 93 THR A CA 1
ATOM 750 C C . THR A 1 93 ? -9.054 -14.387 16.246 1.00 77.06 93 THR A C 1
ATOM 752 O O . THR A 1 93 ? -8.228 -14.279 17.148 1.00 77.06 93 THR A O 1
ATOM 755 N N . MET A 1 94 ? -10.148 -13.617 16.202 1.00 73.56 94 MET A N 1
ATOM 756 C CA . MET A 1 94 ? -10.425 -12.535 17.171 1.00 73.56 94 MET A CA 1
ATOM 757 C C . MET A 1 94 ? -10.359 -12.974 18.643 1.00 73.56 94 MET A C 1
ATOM 759 O O . MET A 1 94 ? -9.992 -12.172 19.497 1.00 73.56 94 MET A O 1
ATOM 763 N N . ALA A 1 95 ? -10.632 -14.249 18.944 1.00 72.62 95 ALA A N 1
ATOM 764 C CA . ALA A 1 95 ? -10.455 -14.836 20.276 1.00 72.62 95 ALA A CA 1
ATOM 765 C C . ALA A 1 95 ? -9.020 -14.716 20.843 1.00 72.62 95 ALA A C 1
ATOM 767 O O . ALA A 1 95 ? -8.835 -14.797 22.054 1.00 72.62 95 ALA A O 1
ATOM 768 N N . PHE A 1 96 ? -8.010 -14.514 19.991 1.00 69.38 96 PHE A N 1
ATOM 769 C CA . PHE A 1 96 ? -6.606 -14.365 20.382 1.00 69.38 96 PHE A CA 1
ATOM 770 C C . PHE A 1 96 ? -6.295 -12.992 21.006 1.00 69.38 96 PHE A C 1
ATOM 772 O O . PHE A 1 96 ? -5.450 -12.889 21.895 1.00 69.38 96 PHE A O 1
ATOM 779 N N . LEU A 1 97 ? -6.987 -11.931 20.577 1.00 67.50 97 LEU A N 1
ATOM 780 C CA . LEU A 1 97 ? -6.644 -10.554 20.953 1.00 67.50 97 LEU A CA 1
ATOM 781 C C . LEU A 1 97 ? -6.873 -10.245 22.447 1.00 67.50 97 LEU A C 1
ATOM 783 O O . LEU A 1 97 ? -5.959 -9.699 23.064 1.00 67.50 97 LEU A O 1
ATOM 787 N N . PRO A 1 98 ? -8.001 -10.634 23.082 1.00 63.28 98 PRO A N 1
ATOM 788 C CA . PRO A 1 98 ? -8.211 -10.408 24.516 1.00 63.28 98 PRO A CA 1
ATOM 789 C C . PRO A 1 98 ? -7.256 -11.199 25.425 1.00 63.28 98 PRO A C 1
ATOM 791 O O . PRO A 1 98 ? -7.084 -10.836 26.587 1.00 63.28 98 PRO A O 1
ATOM 794 N N . PHE A 1 99 ? -6.663 -12.289 24.920 1.00 54.12 99 PHE A N 1
ATOM 795 C CA . PHE A 1 99 ? -5.626 -13.047 25.628 1.00 54.12 99 PHE A CA 1
ATOM 796 C C . PHE A 1 99 ? -4.280 -12.325 25.569 1.00 54.12 99 PHE A C 1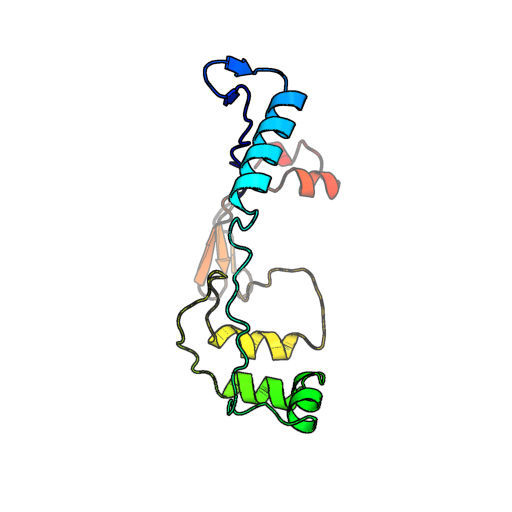
ATOM 798 O O . PHE A 1 99 ? -3.615 -12.194 26.588 1.00 54.12 99 PHE A O 1
ATOM 805 N N . SER A 1 100 ? -3.911 -11.795 24.400 1.00 52.41 100 SER A N 1
ATOM 806 C CA . SER A 1 100 ? -2.638 -11.095 24.222 1.00 52.41 100 SER A CA 1
ATOM 807 C C . SER A 1 100 ? -2.574 -9.776 25.000 1.00 52.41 100 SER A C 1
ATOM 809 O O . SER A 1 100 ? -1.526 -9.446 25.544 1.00 52.41 100 SER A O 1
ATOM 811 N N . THR A 1 101 ? -3.666 -9.007 25.084 1.00 49.22 101 THR A N 1
ATOM 812 C CA . THR A 1 101 ? -3.641 -7.661 25.693 1.00 49.22 101 THR A CA 1
ATOM 813 C C . THR A 1 101 ? -3.490 -7.657 27.213 1.00 49.22 101 THR A C 1
ATOM 815 O O . THR A 1 101 ? -2.996 -6.669 27.753 1.00 49.22 101 THR A O 1
ATOM 818 N N . LYS A 1 102 ? -3.837 -8.749 27.911 1.00 47.78 102 LYS A N 1
ATOM 819 C CA . LYS A 1 102 ? -3.604 -8.873 29.362 1.00 47.78 102 LYS A CA 1
ATOM 820 C C . LYS A 1 102 ? -2.131 -9.064 29.724 1.00 47.78 102 LYS A C 1
ATOM 822 O O . LYS A 1 102 ? -1.724 -8.635 30.797 1.00 47.78 102 LYS A O 1
ATOM 827 N N . ASP A 1 103 ? -1.341 -9.621 28.811 1.00 42.12 103 ASP A N 1
ATOM 828 C CA . ASP A 1 103 ? 0.086 -9.879 29.023 1.00 42.12 103 ASP A CA 1
ATOM 829 C C . ASP A 1 103 ? 0.980 -8.761 28.448 1.00 42.12 103 ASP A C 1
ATOM 831 O O . ASP A 1 103 ? 2.170 -8.691 28.739 1.00 42.12 103 ASP A O 1
ATOM 835 N N . CYS A 1 104 ? 0.427 -7.847 27.642 1.00 39.84 104 CYS A N 1
ATOM 836 C CA . CYS A 1 104 ? 1.219 -6.880 26.872 1.00 39.84 104 CYS A CA 1
ATOM 837 C C . CYS A 1 104 ? 1.625 -5.594 27.615 1.00 39.84 104 CYS A C 1
ATOM 839 O O . CYS A 1 104 ? 2.492 -4.879 27.114 1.00 39.84 104 CYS A O 1
ATOM 841 N N . TYR A 1 105 ? 1.076 -5.299 28.798 1.00 44.22 105 TYR A N 1
ATOM 842 C CA . TYR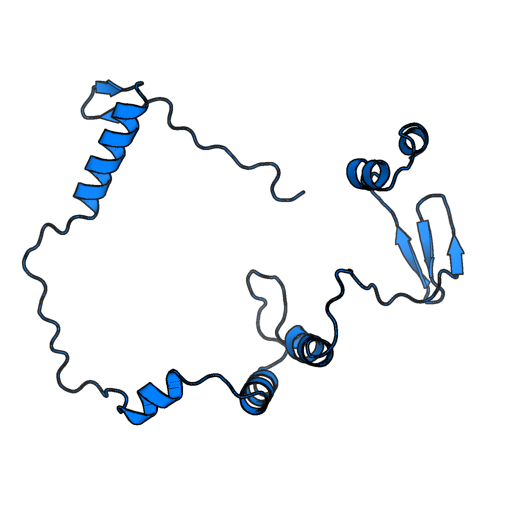 A 1 105 ? 1.508 -4.132 29.591 1.00 44.22 105 TYR A CA 1
ATOM 843 C C . TYR A 1 105 ? 2.643 -4.422 30.579 1.00 44.22 105 TYR A C 1
ATOM 845 O O . TYR A 1 105 ? 3.198 -3.505 31.184 1.00 44.22 105 TYR A O 1
ATOM 853 N N . SER A 1 106 ? 3.074 -5.677 30.688 1.00 41.44 106 SER A N 1
ATOM 854 C CA . SER A 1 106 ? 4.285 -6.029 31.418 1.00 41.44 106 SER A CA 1
ATOM 855 C C . SER A 1 106 ? 4.965 -7.213 30.748 1.00 41.44 106 SER A C 1
ATOM 857 O O . SER A 1 106 ? 4.445 -8.318 30.781 1.00 41.44 106 SER A O 1
ATOM 859 N N . MET A 1 107 ? 6.173 -6.972 30.242 1.00 35.94 107 MET A N 1
ATOM 860 C CA . MET A 1 107 ? 7.096 -7.919 29.610 1.00 35.94 107 MET A CA 1
ATOM 861 C C . MET A 1 107 ? 7.023 -8.012 28.080 1.00 35.94 107 MET A C 1
ATOM 863 O O . MET A 1 107 ? 6.239 -8.740 27.485 1.00 35.94 107 MET A O 1
ATOM 867 N N . ARG A 1 108 ? 8.054 -7.445 27.446 1.00 47.19 108 ARG A N 1
ATOM 868 C CA . ARG A 1 108 ? 8.801 -8.270 26.494 1.00 47.19 108 ARG A CA 1
ATOM 869 C C . ARG A 1 108 ? 9.438 -9.418 27.288 1.00 47.19 108 ARG A C 1
ATOM 871 O O . ARG A 1 108 ? 10.123 -9.143 28.274 1.00 47.19 108 ARG A O 1
ATOM 878 N N . PRO A 1 109 ? 9.286 -10.665 26.829 1.00 45.19 109 PRO A N 1
ATOM 879 C CA . PRO A 1 109 ? 10.489 -11.355 26.403 1.00 45.19 109 PRO A CA 1
ATOM 880 C C . PRO A 1 109 ? 10.261 -12.097 25.086 1.00 45.19 109 PRO A C 1
ATOM 882 O O . PRO A 1 109 ? 9.225 -12.695 24.815 1.00 45.19 109 PRO A O 1
ATOM 885 N N . ASP A 1 110 ? 11.290 -12.055 24.260 1.00 48.31 110 ASP A N 1
ATOM 886 C CA . ASP A 1 110 ? 11.433 -12.883 23.077 1.00 48.31 110 ASP A CA 1
ATOM 887 C C . ASP A 1 110 ? 11.420 -14.369 23.497 1.00 48.31 110 ASP A C 1
ATOM 889 O O . ASP A 1 110 ? 12.336 -14.843 24.172 1.00 48.31 110 ASP A O 1
ATOM 893 N N . GLY A 1 111 ? 10.355 -15.104 23.166 1.00 44.72 111 GLY A N 1
ATOM 894 C CA . GLY A 1 111 ? 10.233 -16.517 23.520 1.00 44.72 111 GLY A CA 1
ATOM 895 C C . GLY A 1 111 ? 8.876 -17.121 23.167 1.00 44.72 111 GLY A C 1
ATOM 896 O O . GLY A 1 111 ? 7.848 -16.745 23.716 1.00 44.72 111 GLY A O 1
ATOM 897 N N . ARG A 1 112 ? 8.866 -18.112 22.266 1.00 42.84 112 ARG A N 1
ATOM 898 C CA . ARG A 1 112 ? 7.707 -18.994 22.051 1.00 42.84 112 ARG A CA 1
ATOM 899 C C . ARG A 1 112 ? 7.496 -19.843 23.305 1.00 42.84 112 ARG A C 1
ATOM 901 O O . ARG A 1 112 ? 8.214 -20.821 23.501 1.00 42.84 112 ARG A O 1
ATOM 908 N N . VAL A 1 113 ? 6.529 -19.469 24.136 1.00 42.34 113 VAL A N 1
ATOM 909 C CA . VAL A 1 113 ? 6.124 -20.251 25.309 1.00 42.34 113 VAL A CA 1
ATOM 910 C C . VAL A 1 113 ? 5.097 -21.298 24.875 1.00 42.34 113 VAL A C 1
ATOM 912 O O . VAL A 1 113 ? 3.994 -20.967 24.446 1.00 42.34 113 VAL A O 1
ATOM 915 N N . PHE A 1 114 ? 5.472 -22.575 24.963 1.00 43.19 114 PHE A N 1
ATOM 916 C CA . PHE A 1 114 ? 4.540 -23.698 24.873 1.00 43.19 114 PHE A CA 1
ATOM 917 C C . PHE A 1 114 ? 4.088 -24.067 26.288 1.00 43.19 114 PHE A C 1
ATOM 919 O O . PHE A 1 114 ? 4.919 -24.344 27.150 1.00 43.19 114 PHE A O 1
ATOM 926 N N . HIS A 1 115 ? 2.779 -24.099 26.521 1.00 51.56 115 HIS A N 1
ATOM 927 C CA . HIS A 1 115 ? 2.182 -24.463 27.807 1.00 51.56 115 HIS A CA 1
ATOM 928 C C . HIS A 1 115 ? 1.991 -25.986 27.904 1.00 51.56 115 HIS A C 1
ATOM 930 O O . HIS A 1 115 ? 0.864 -26.465 27.953 1.00 51.56 115 HIS A O 1
ATOM 936 N N . SER A 1 116 ? 3.082 -26.756 27.875 1.00 58.09 116 SER A N 1
ATOM 937 C CA . SER A 1 116 ? 3.032 -28.201 28.152 1.00 58.09 116 SER A CA 1
ATOM 938 C C . SER A 1 116 ? 3.544 -28.473 29.565 1.00 58.09 116 SER A C 1
ATOM 940 O O . SER A 1 116 ? 4.435 -27.771 30.045 1.00 58.09 116 SER A O 1
ATOM 942 N N . THR A 1 117 ? 2.995 -29.486 30.236 1.00 60.78 117 THR A N 1
ATOM 943 C CA . THR A 1 117 ? 3.475 -29.924 31.560 1.00 60.78 117 THR A CA 1
ATOM 944 C C . THR A 1 117 ? 4.929 -30.427 31.527 1.00 60.78 117 THR A C 1
ATOM 946 O O . THR A 1 117 ? 5.540 -30.567 30.464 1.00 60.78 117 THR A O 1
ATOM 949 N N . THR A 1 118 ? 5.521 -30.689 32.701 1.00 70.62 118 THR A N 1
ATOM 950 C CA . THR A 1 118 ? 6.889 -31.220 32.814 1.00 70.62 118 THR A CA 1
ATOM 951 C C . THR A 1 118 ? 7.076 -32.497 31.988 1.00 70.62 118 THR A C 1
ATOM 953 O O . THR A 1 118 ? 6.150 -33.281 31.768 1.00 70.62 118 THR A O 1
ATOM 956 N N . ILE A 1 119 ? 8.299 -32.723 31.504 1.00 75.56 119 ILE A N 1
ATOM 957 C CA . ILE A 1 119 ? 8.627 -33.939 30.753 1.00 75.56 119 ILE A CA 1
ATOM 958 C C . ILE A 1 119 ? 8.584 -35.120 31.722 1.00 75.56 119 ILE A C 1
ATOM 960 O O . ILE A 1 119 ? 9.372 -35.186 32.663 1.00 75.56 119 ILE A O 1
ATOM 964 N N . ALA A 1 120 ? 7.678 -36.061 31.471 1.00 79.25 120 ALA A N 1
ATOM 965 C CA . ALA A 1 120 ? 7.537 -37.267 32.274 1.00 79.25 120 ALA A CA 1
ATOM 966 C C . ALA A 1 120 ? 8.550 -38.335 31.859 1.00 79.25 120 ALA A C 1
ATOM 968 O O . ALA A 1 120 ? 9.115 -39.029 32.703 1.00 79.25 120 ALA A O 1
ATOM 969 N N . LYS A 1 121 ? 8.766 -38.502 30.547 1.00 78.56 121 LYS A N 1
ATOM 970 C CA . LYS A 1 121 ? 9.626 -39.567 30.023 1.00 78.56 121 LYS A CA 1
ATOM 971 C C . LYS A 1 121 ? 10.191 -39.236 28.646 1.00 78.56 121 LYS A C 1
ATOM 973 O O . LYS A 1 121 ? 9.473 -38.791 27.756 1.00 78.56 121 LYS A O 1
ATOM 978 N N . ARG A 1 122 ? 11.469 -39.552 28.434 1.00 79.81 122 ARG A N 1
ATOM 979 C CA . ARG A 1 122 ? 12.100 -39.581 27.107 1.00 79.81 122 ARG A CA 1
ATOM 980 C C . ARG A 1 122 ? 11.936 -40.971 26.495 1.00 79.81 122 ARG A C 1
ATOM 982 O O . ARG A 1 122 ? 12.302 -41.955 27.137 1.00 79.81 122 ARG A O 1
ATOM 989 N N . ARG A 1 123 ? 11.355 -41.058 25.294 1.00 73.62 123 ARG A N 1
ATOM 990 C CA . ARG A 1 123 ? 11.178 -42.334 24.574 1.00 73.62 123 ARG A CA 1
ATOM 991 C C . ARG A 1 123 ? 12.396 -42.675 23.718 1.00 73.62 123 ARG A C 1
ATOM 993 O O . ARG A 1 123 ? 12.820 -43.822 23.729 1.00 73.62 123 ARG A O 1
ATOM 1000 N N . ASP A 1 124 ? 12.978 -41.683 23.053 1.00 74.06 124 ASP A N 1
ATOM 1001 C CA . ASP A 1 124 ? 14.196 -41.820 22.248 1.00 74.06 124 ASP A CA 1
ATOM 1002 C C . ASP A 1 124 ? 14.940 -40.470 22.150 1.00 74.06 124 ASP A C 1
ATOM 1004 O O . ASP A 1 124 ? 14.684 -39.540 22.924 1.00 74.06 124 ASP A O 1
ATOM 1008 N N . THR A 1 125 ? 15.910 -40.348 21.239 1.00 56.56 125 THR A N 1
ATOM 1009 C CA . THR A 1 125 ? 16.735 -39.141 21.112 1.00 56.56 125 THR A CA 1
ATOM 1010 C C . THR A 1 125 ? 15.916 -37.887 20.783 1.00 56.56 125 THR A C 1
ATOM 1012 O O . THR A 1 125 ? 16.285 -36.808 21.247 1.00 56.56 125 THR A O 1
ATOM 1015 N N . THR A 1 126 ? 14.798 -38.006 20.070 1.00 65.06 126 THR A N 1
ATOM 1016 C CA . THR A 1 126 ? 14.000 -36.870 19.584 1.00 65.06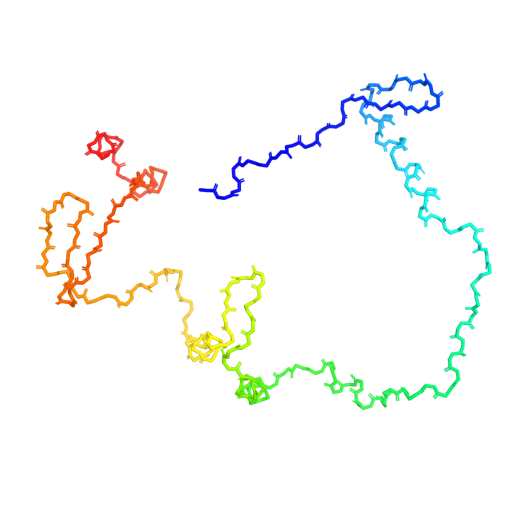 126 THR A CA 1
ATOM 1017 C C . THR A 1 126 ? 12.548 -36.888 20.057 1.00 65.06 126 THR A C 1
ATOM 1019 O O . THR A 1 126 ? 11.842 -35.910 19.856 1.00 65.06 126 THR A O 1
ATOM 1022 N N . THR A 1 127 ? 12.098 -37.925 20.754 1.00 72.25 127 THR A N 1
ATOM 1023 C CA . THR A 1 127 ? 10.704 -38.075 21.180 1.00 72.25 127 THR A CA 1
ATOM 1024 C C . THR A 1 127 ? 10.578 -38.007 22.700 1.00 72.25 127 THR A C 1
ATOM 1026 O O . THR A 1 127 ? 11.119 -38.842 23.435 1.00 72.25 127 THR A O 1
ATOM 1029 N N . LEU A 1 128 ? 9.821 -37.024 23.189 1.00 77.88 128 LEU A N 1
ATOM 1030 C CA . LEU A 1 128 ? 9.542 -36.785 24.607 1.00 77.88 128 LEU A CA 1
ATOM 1031 C C . LEU A 1 128 ? 8.049 -36.948 24.890 1.00 77.88 128 LEU A C 1
ATOM 1033 O O . LEU A 1 128 ? 7.221 -36.650 24.038 1.00 77.88 128 LEU A O 1
ATOM 1037 N N . VAL A 1 129 ? 7.700 -37.402 26.090 1.00 80.31 129 VAL A N 1
ATOM 1038 C CA . VAL A 1 129 ? 6.315 -37.475 26.566 1.00 80.31 129 VAL A CA 1
ATOM 1039 C C . VAL A 1 129 ? 6.190 -36.675 27.851 1.00 80.31 129 VAL A C 1
ATOM 1041 O O . VAL A 1 129 ? 6.973 -36.861 28.788 1.00 80.31 129 VAL A O 1
ATOM 1044 N N . THR A 1 130 ? 5.218 -35.778 27.888 1.00 82.38 130 THR A N 1
ATOM 1045 C CA . THR A 1 130 ? 4.879 -34.948 29.048 1.00 82.38 130 THR A CA 1
ATOM 1046 C C . THR A 1 130 ? 3.877 -35.658 29.960 1.00 82.38 130 THR A C 1
ATOM 1048 O O . THR A 1 130 ? 3.283 -36.671 29.584 1.00 82.38 130 THR A O 1
ATOM 1051 N N . VAL A 1 131 ? 3.729 -35.178 31.200 1.00 78.38 131 VAL A N 1
ATOM 1052 C CA . VAL A 1 131 ? 2.869 -35.812 32.226 1.00 78.38 131 VAL A CA 1
ATOM 1053 C C . VAL A 1 131 ? 1.398 -35.876 31.790 1.00 78.38 131 VAL A C 1
ATOM 1055 O O . VAL A 1 131 ? 0.698 -36.828 32.119 1.00 78.38 131 VAL A O 1
ATOM 1058 N N . ASP A 1 132 ? 0.952 -34.906 30.997 1.00 79.69 132 ASP A N 1
ATOM 1059 C CA . ASP A 1 132 ? -0.384 -34.836 30.386 1.00 79.69 132 ASP A CA 1
ATOM 1060 C C . ASP A 1 132 ? -0.590 -35.776 29.175 1.00 79.69 132 ASP A C 1
ATOM 1062 O O . ASP A 1 132 ? -1.661 -35.779 28.570 1.00 79.69 132 ASP A O 1
ATOM 1066 N N . GLY A 1 133 ? 0.404 -36.597 28.818 1.00 70.62 133 GLY A N 1
ATOM 1067 C CA . GLY A 1 133 ? 0.306 -37.580 27.736 1.00 70.62 133 GLY A CA 1
ATOM 1068 C C . GLY A 1 133 ? 0.602 -37.031 26.337 1.00 70.62 133 GLY A C 1
ATOM 1069 O O . GLY A 1 133 ? 0.530 -37.789 25.364 1.00 70.62 133 GLY A O 1
ATOM 1070 N N . ILE A 1 134 ? 0.984 -35.756 26.208 1.00 73.62 134 ILE A N 1
ATOM 1071 C CA . ILE A 1 134 ? 1.397 -35.176 24.924 1.00 73.62 134 ILE A CA 1
ATOM 1072 C C . ILE A 1 134 ? 2.761 -35.752 24.516 1.00 73.62 134 ILE A C 1
ATOM 1074 O O . ILE A 1 134 ? 3.701 -35.826 25.306 1.00 73.62 134 ILE A O 1
ATOM 1078 N N . THR A 1 135 ? 2.875 -36.184 23.257 1.00 66.19 135 THR A N 1
ATOM 1079 C CA . THR A 1 135 ? 4.136 -36.673 22.681 1.00 66.19 135 THR A CA 1
ATOM 1080 C C . THR A 1 135 ? 4.755 -35.585 21.808 1.00 66.19 135 THR A C 1
ATOM 1082 O O . THR A 1 135 ? 4.211 -35.225 20.767 1.00 66.19 135 THR A O 1
ATOM 1085 N N . ILE A 1 136 ? 5.900 -35.064 22.236 1.00 71.62 136 ILE A N 1
ATOM 1086 C CA . ILE A 1 136 ? 6.678 -34.035 21.551 1.00 71.62 136 ILE A CA 1
ATOM 1087 C C . ILE A 1 136 ? 7.729 -34.727 20.684 1.00 71.62 136 ILE A C 1
ATOM 1089 O O . ILE A 1 136 ? 8.643 -35.367 21.203 1.00 71.62 136 ILE A O 1
ATOM 1093 N N . LEU A 1 137 ? 7.609 -34.576 19.365 1.00 68.25 137 LEU A N 1
ATOM 1094 C CA . LEU A 1 137 ? 8.584 -35.064 18.394 1.00 68.25 137 LEU A CA 1
ATOM 1095 C C . LEU A 1 137 ? 9.476 -33.906 17.933 1.00 68.25 137 LEU A C 1
ATOM 1097 O O . LEU A 1 137 ? 9.054 -33.016 17.198 1.00 68.25 137 LEU A O 1
ATOM 1101 N N . LEU A 1 138 ? 10.730 -33.925 18.363 1.00 64.75 138 LEU A N 1
ATOM 1102 C CA . LEU A 1 138 ? 11.779 -33.000 17.957 1.00 64.75 138 LEU A CA 1
ATOM 1103 C C . LEU A 1 138 ? 12.312 -33.423 16.584 1.00 64.75 138 LEU A C 1
ATOM 1105 O O . LEU A 1 138 ? 13.377 -34.022 16.465 1.00 64.75 138 LEU A O 1
ATOM 1109 N N . SER A 1 139 ? 11.555 -33.140 15.526 1.00 48.06 139 SER A N 1
ATOM 1110 C CA . SER A 1 139 ? 12.024 -33.347 14.156 1.00 48.06 139 SER A CA 1
ATOM 1111 C C . SER A 1 139 ? 12.668 -32.076 13.606 1.00 48.06 139 SER A C 1
ATOM 1113 O O . SER A 1 139 ? 12.007 -31.041 13.490 1.00 48.06 139 SER A O 1
ATOM 1115 N N . GLY A 1 140 ? 13.935 -32.168 13.210 1.00 57.50 140 GLY A N 1
ATOM 1116 C CA . GLY A 1 140 ? 14.638 -31.108 12.493 1.00 57.50 140 GLY A CA 1
ATOM 1117 C C . GLY A 1 140 ? 16.072 -30.920 12.967 1.00 57.50 140 GLY A C 1
ATOM 1118 O O . GLY A 1 140 ? 16.390 -31.108 14.139 1.00 57.50 140 GLY A O 1
ATOM 1119 N N . PHE A 1 141 ? 16.931 -30.524 12.030 1.00 54.59 141 PHE A N 1
ATOM 1120 C CA . PHE A 1 141 ? 18.326 -30.209 12.301 1.00 54.59 141 PHE A CA 1
ATOM 1121 C C . PHE A 1 141 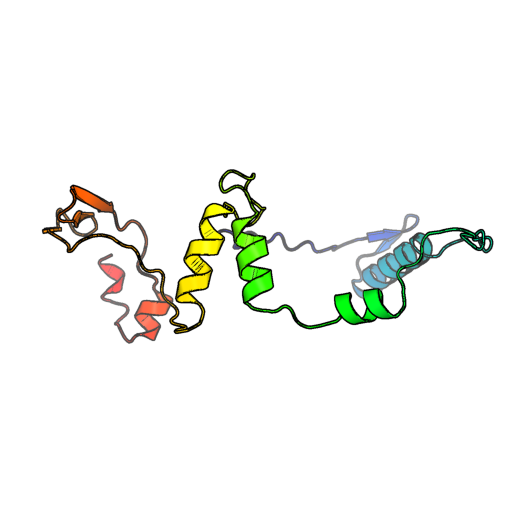? 18.425 -29.118 13.368 1.00 54.59 141 PHE A C 1
ATOM 1123 O O . PHE A 1 141 ? 17.829 -28.043 13.230 1.00 54.59 141 PHE A O 1
ATOM 1130 N N . ILE A 1 142 ? 19.213 -29.388 14.413 1.00 57.47 142 ILE A N 1
ATOM 1131 C CA . ILE A 1 142 ? 19.656 -28.374 15.370 1.00 57.47 142 ILE A CA 1
ATOM 1132 C C . ILE A 1 142 ? 20.159 -27.175 14.560 1.00 57.47 142 ILE A C 1
ATOM 1134 O O . ILE A 1 142 ? 20.959 -27.336 13.636 1.00 57.47 142 ILE A O 1
ATOM 1138 N N . ASN A 1 143 ? 19.663 -25.974 14.870 1.00 57.53 143 ASN A N 1
ATOM 1139 C CA . ASN A 1 143 ? 20.030 -24.761 14.145 1.00 57.53 143 ASN A CA 1
ATOM 1140 C C . ASN A 1 143 ? 21.542 -24.517 14.283 1.00 57.53 143 ASN A C 1
ATOM 1142 O O . ASN A 1 143 ? 22.007 -23.944 15.267 1.00 57.53 143 ASN A O 1
ATOM 1146 N N . ARG A 1 144 ? 22.295 -24.969 13.275 1.00 55.75 144 ARG A N 1
ATOM 1147 C CA . ARG A 1 144 ? 23.759 -25.034 13.280 1.00 55.75 144 ARG A CA 1
ATOM 1148 C C . ARG A 1 144 ? 24.387 -23.674 13.559 1.00 55.75 144 ARG A C 1
ATOM 1150 O O . ARG A 1 144 ? 25.336 -23.583 14.327 1.00 55.75 144 ARG A O 1
ATOM 1157 N N . CYS A 1 145 ? 23.815 -22.621 12.979 1.00 53.81 145 CYS A N 1
ATOM 1158 C CA . CYS A 1 145 ? 24.276 -21.250 13.154 1.00 53.81 145 CYS A CA 1
ATOM 1159 C C . CYS A 1 145 ? 24.092 -20.768 14.597 1.00 53.81 145 CYS A C 1
ATOM 1161 O O . CYS A 1 145 ? 25.035 -20.219 15.158 1.00 53.81 145 CYS A O 1
ATOM 1163 N N . ARG A 1 146 ? 22.937 -21.031 15.231 1.00 54.69 146 ARG A N 1
ATOM 1164 C CA . ARG A 1 146 ? 22.729 -20.672 16.647 1.00 54.69 146 ARG A CA 1
ATOM 1165 C C . ARG A 1 146 ? 23.589 -21.507 17.592 1.00 54.69 146 ARG A C 1
ATOM 1167 O O . ARG A 1 146 ? 24.095 -20.974 18.569 1.00 54.69 146 ARG A O 1
ATOM 1174 N N . THR A 1 147 ? 23.789 -22.789 17.304 1.00 57.28 147 THR A N 1
ATOM 1175 C CA . THR A 1 147 ? 24.629 -23.667 18.133 1.00 57.28 147 THR A CA 1
ATOM 1176 C C . THR A 1 147 ? 26.101 -23.258 18.081 1.00 57.28 147 THR A C 1
ATOM 1178 O O . THR A 1 147 ? 26.749 -23.211 19.123 1.00 57.28 147 THR A O 1
ATOM 1181 N N . LEU A 1 148 ? 26.599 -22.861 16.903 1.00 57.50 148 LEU A N 1
ATOM 1182 C CA . LEU A 1 148 ? 27.946 -22.305 16.737 1.00 57.50 148 LEU A CA 1
ATOM 1183 C C . LEU A 1 148 ? 28.081 -20.910 17.374 1.00 57.50 148 LEU A C 1
ATOM 1185 O O . LEU A 1 148 ? 29.084 -20.643 18.027 1.00 57.50 148 LEU A O 1
ATOM 1189 N N . GLN A 1 149 ? 27.070 -20.039 17.251 1.00 58.69 149 GLN A N 1
ATOM 1190 C CA . GLN A 1 149 ? 27.055 -18.720 17.910 1.00 58.69 149 GLN A CA 1
ATOM 1191 C C . GLN A 1 149 ? 27.016 -18.812 19.441 1.00 58.69 149 GLN A C 1
ATOM 1193 O O . GLN A 1 149 ? 27.572 -17.950 20.112 1.00 58.69 149 GLN A O 1
ATOM 1198 N N . ASN A 1 150 ? 26.416 -19.870 19.990 1.00 57.28 150 ASN A N 1
ATOM 1199 C CA . ASN A 1 150 ? 26.406 -20.146 21.428 1.00 57.28 150 ASN A CA 1
ATOM 1200 C C . ASN A 1 150 ? 27.665 -20.894 21.913 1.00 57.28 150 ASN A C 1
ATOM 1202 O O . ASN A 1 150 ? 27.706 -21.333 23.059 1.00 57.28 150 ASN A O 1
ATOM 1206 N N . GLY A 1 151 ? 28.682 -21.056 21.057 1.00 66.56 151 GLY A N 1
ATOM 1207 C CA . GLY A 1 151 ? 30.000 -21.575 21.437 1.00 66.56 151 GLY A CA 1
ATOM 1208 C C . GLY A 1 151 ? 30.140 -23.099 21.454 1.00 66.56 151 GLY A C 1
ATOM 1209 O O . GLY A 1 151 ? 31.170 -23.605 21.895 1.00 66.56 151 GLY A O 1
ATOM 1210 N N . PHE A 1 152 ? 29.152 -23.857 20.969 1.00 54.66 152 PHE A N 1
ATOM 1211 C CA . PHE A 1 152 ? 29.268 -25.315 20.882 1.00 54.66 152 PHE A CA 1
ATOM 1212 C C . PHE A 1 152 ? 30.078 -25.741 19.648 1.00 54.66 152 PHE A C 1
ATOM 1214 O O . PHE A 1 152 ? 29.885 -25.222 18.548 1.00 54.66 152 PHE A O 1
ATOM 1221 N N . SER A 1 153 ? 30.969 -26.724 19.822 1.00 61.78 153 SER A N 1
ATOM 1222 C CA . SER A 1 153 ? 31.851 -27.217 18.756 1.00 61.78 153 SER A CA 1
ATOM 1223 C C . SER A 1 153 ? 31.082 -27.888 17.612 1.00 61.78 153 SER A C 1
ATOM 1225 O O . SER A 1 153 ? 30.110 -28.619 17.818 1.00 61.78 153 SER A O 1
ATOM 1227 N N . SER A 1 154 ? 31.584 -27.698 16.389 1.00 60.31 154 SER A N 1
ATOM 1228 C CA . SER A 1 154 ? 31.044 -28.297 15.161 1.00 60.31 154 SER A CA 1
ATOM 1229 C C . SER A 1 154 ? 31.042 -29.833 15.148 1.00 60.31 154 SER A C 1
ATOM 1231 O O . SER A 1 154 ? 30.323 -30.429 14.346 1.00 60.31 154 SER A O 1
ATOM 1233 N N . GLU A 1 155 ? 31.797 -30.477 16.042 1.00 63.44 155 GLU A N 1
ATOM 1234 C CA . GLU A 1 155 ? 31.817 -31.936 16.195 1.00 63.44 155 GLU A CA 1
ATOM 1235 C C . GLU A 1 155 ? 30.542 -32.480 16.844 1.00 63.44 155 GLU A C 1
ATOM 1237 O O . GLU A 1 155 ? 30.054 -33.531 16.437 1.00 63.44 155 GLU A O 1
ATOM 1242 N N . VAL A 1 156 ? 29.933 -31.724 17.765 1.00 55.91 156 VAL A N 1
ATOM 1243 C CA . VAL A 1 156 ? 28.659 -32.088 18.412 1.00 55.91 156 VAL A CA 1
ATOM 1244 C C . VAL A 1 156 ? 27.525 -32.144 17.383 1.00 55.91 156 VAL A C 1
ATOM 1246 O O . VAL A 1 156 ? 26.624 -32.967 17.486 1.00 55.91 156 VAL A O 1
ATOM 1249 N N . LEU A 1 157 ? 27.610 -31.323 16.332 1.00 55.50 157 LEU A N 1
ATOM 1250 C CA . LEU A 1 157 ? 26.634 -31.237 15.242 1.00 55.50 157 LEU A CA 1
ATOM 1251 C C . LEU A 1 157 ? 26.706 -32.405 14.243 1.00 55.50 157 LEU A C 1
ATOM 1253 O O . LEU A 1 157 ? 25.918 -32.424 13.306 1.00 55.50 157 LEU A O 1
ATOM 1257 N N . LYS A 1 158 ? 27.664 -33.334 14.386 1.00 55.84 158 LYS A N 1
ATOM 1258 C CA . LYS A 1 158 ? 27.777 -34.531 13.531 1.00 55.84 158 LYS A CA 1
ATOM 1259 C C . LYS A 1 158 ? 26.976 -35.727 14.062 1.00 55.84 158 LYS A C 1
ATOM 1261 O O . LYS A 1 158 ? 26.807 -36.698 13.334 1.00 55.84 158 LYS A O 1
ATOM 1266 N N . PHE A 1 159 ? 26.515 -35.664 15.312 1.00 53.47 159 PHE A N 1
ATOM 1267 C CA . PHE A 1 159 ? 25.781 -36.742 15.987 1.00 53.47 159 PHE A CA 1
ATOM 1268 C C . PHE A 1 159 ? 24.253 -36.551 15.976 1.00 53.47 159 PHE A C 1
ATOM 1270 O O . PHE A 1 159 ? 23.542 -37.351 16.583 1.00 53.47 159 PHE A O 1
ATOM 1277 N N . PHE A 1 160 ? 23.760 -35.503 15.308 1.00 51.34 160 PHE A N 1
ATOM 1278 C CA . PHE A 1 160 ? 22.343 -35.149 15.188 1.00 51.34 160 PHE A CA 1
ATOM 1279 C C . PHE A 1 160 ? 21.943 -34.964 13.727 1.00 51.34 160 PHE A C 1
ATOM 1281 O O . PHE A 1 160 ? 22.769 -34.415 12.962 1.00 51.34 160 PHE A O 1
#

Secondary structure (DSSP, 8-state):
-TTS---------EEETTEEE--HHHHHHHHHHHHHHHHS---S-------TT--PPPHHHHHHHHSPPPHHHHHHHHHHS-TTPPP-TT---GGGHHHHHHHTTS---------PPPEEEE-SSSEEEETTS-EEE--S---HHHHHHTT--TTGGG--